Pr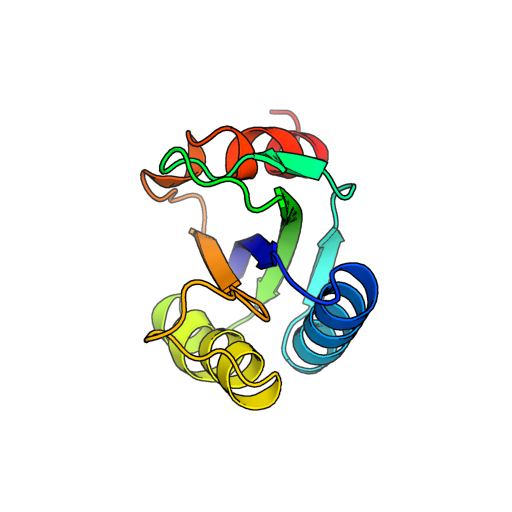otein AF-A0A2M8NDX1-F1 (afdb_monomer_lite)

pLDDT: mean 95.18, std 5.92, range [56.47, 98.62]

Foldseek 3Di:
DKFKKKKKFQPPQVVLVVQLVVQLVVAWAWDDKFDWDWDDPPVPDPTIMTMIMTMTDDPDDPVCCVPVRQVVSQVVQPADPVDPGGSMHMDTQDDPRDGDPCCPPCSNVVNVVRVDDDD

Sequence (119 aa):
MIAYLSIGTNTNHRANIEAALNLLRQQVTVTAVSDIHEFADHRGGALVYWNLAVAIETDLTQEALKRDVLRQIERTLGRDRSSELVTIDLDIVMFDGKSTPDIELDHVAIPLAEIMPSS

Radius of gyration: 13.34 Å; chains: 1; bounding box: 33×30×30 Å

Structure (mmCIF, N/CA/C/O backbone):
data_AF-A0A2M8NDX1-F1
#
_entry.id   AF-A0A2M8NDX1-F1
#
loop_
_atom_site.group_PDB
_atom_site.id
_atom_site.type_symbol
_atom_site.label_atom_id
_atom_site.label_alt_id
_atom_site.label_comp_id
_atom_site.label_asym_id
_atom_site.label_entity_id
_atom_site.label_seq_id
_atom_site.pdbx_PDB_ins_code
_atom_site.Cartn_x
_atom_site.Cartn_y
_atom_site.Cartn_z
_atom_site.occupancy
_atom_site.B_iso_or_equiv
_atom_site.auth_seq_id
_atom_site.auth_comp_id
_atom_site.auth_asym_id
_atom_site.auth_atom_id
_atom_site.pdbx_PDB_model_num
ATOM 1 N N . MET A 1 1 ? -10.324 -0.947 13.564 1.00 93.69 1 MET A N 1
ATOM 2 C CA . MET A 1 1 ? -9.536 0.301 13.393 1.00 93.69 1 MET A CA 1
ATOM 3 C C . MET A 1 1 ? -9.461 0.638 11.914 1.00 93.69 1 MET A C 1
ATOM 5 O O . MET A 1 1 ? -9.502 -0.285 11.106 1.00 93.69 1 MET A O 1
ATOM 9 N N . ILE A 1 2 ? -9.365 1.925 11.570 1.00 95.94 2 ILE A N 1
ATOM 10 C CA . ILE A 1 2 ? -9.239 2.392 10.181 1.00 95.94 2 ILE A CA 1
ATOM 11 C C . ILE A 1 2 ? -7.771 2.709 9.892 1.00 95.94 2 ILE A C 1
ATOM 13 O O . ILE A 1 2 ? -7.103 3.359 10.702 1.00 95.94 2 ILE A O 1
ATOM 17 N N . ALA A 1 3 ? -7.283 2.275 8.734 1.00 97.81 3 ALA A N 1
ATOM 18 C CA . ALA A 1 3 ? -5.968 2.645 8.232 1.00 97.81 3 ALA A CA 1
ATOM 19 C C . ALA A 1 3 ? -6.041 3.060 6.762 1.00 97.81 3 ALA A C 1
ATOM 21 O O . ALA A 1 3 ? -6.852 2.535 6.000 1.00 97.81 3 ALA A O 1
ATOM 22 N N . TYR A 1 4 ? -5.152 3.968 6.377 1.00 98.25 4 TYR A N 1
ATOM 23 C CA . TYR A 1 4 ? -4.919 4.344 4.991 1.00 98.25 4 TYR A CA 1
ATOM 24 C C . TYR A 1 4 ? -3.522 3.895 4.596 1.00 98.25 4 TYR A C 1
ATOM 26 O O . TYR A 1 4 ? -2.543 4.132 5.317 1.00 98.25 4 TYR A O 1
ATOM 34 N N . LEU A 1 5 ? -3.453 3.215 3.460 1.00 98.50 5 LEU A N 1
ATOM 35 C CA . LEU A 1 5 ? -2.237 2.654 2.908 1.00 98.50 5 LEU A CA 1
ATOM 36 C C . LEU A 1 5 ? -1.863 3.387 1.627 1.00 98.50 5 LEU A C 1
ATOM 38 O O . LEU A 1 5 ? -2.745 3.694 0.827 1.00 98.50 5 LEU A O 1
ATOM 42 N N . SER A 1 6 ? -0.568 3.587 1.419 1.00 98.19 6 SER A N 1
ATOM 43 C CA . SER A 1 6 ? -0.005 3.866 0.102 1.00 98.19 6 SER A CA 1
ATOM 44 C C . SER A 1 6 ? 0.493 2.560 -0.505 1.00 98.19 6 SER A C 1
ATOM 46 O O . SER A 1 6 ? 1.106 1.742 0.189 1.00 98.19 6 SER A O 1
ATOM 48 N N . ILE A 1 7 ? 0.208 2.353 -1.787 1.00 98.19 7 ILE A N 1
ATOM 49 C CA . ILE A 1 7 ? 0.728 1.242 -2.577 1.00 98.19 7 ILE A CA 1
ATOM 50 C C . ILE A 1 7 ? 1.498 1.822 -3.758 1.00 98.19 7 ILE A C 1
ATOM 52 O O . ILE A 1 7 ? 0.948 2.635 -4.496 1.00 98.19 7 ILE A O 1
ATOM 56 N N . GLY A 1 8 ? 2.733 1.362 -3.967 1.00 97.44 8 GLY A N 1
ATOM 57 C CA . GLY A 1 8 ? 3.602 1.831 -5.048 1.00 97.44 8 GLY A CA 1
ATOM 58 C C . GLY A 1 8 ? 4.303 0.697 -5.796 1.00 97.44 8 GLY A C 1
ATOM 59 O O . GLY A 1 8 ? 4.696 -0.308 -5.205 1.00 97.44 8 GLY A O 1
ATOM 60 N N . THR A 1 9 ? 4.490 0.842 -7.108 1.00 97.69 9 THR A N 1
ATOM 61 C CA . THR A 1 9 ? 5.283 -0.087 -7.936 1.00 97.69 9 THR A CA 1
ATOM 62 C C . THR A 1 9 ? 5.905 0.627 -9.129 1.00 97.69 9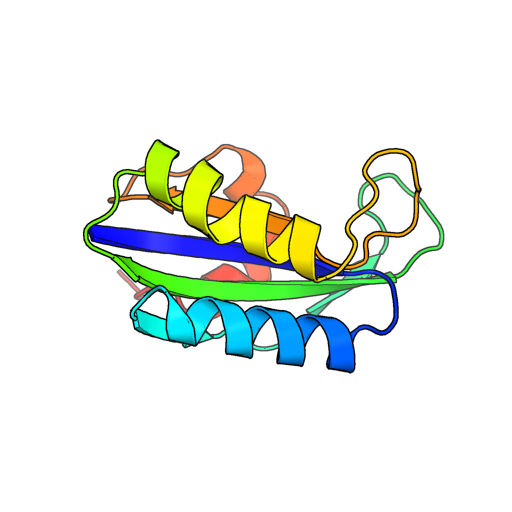 THR A C 1
ATOM 64 O O . THR A 1 9 ? 5.297 1.548 -9.667 1.00 97.69 9 THR A O 1
ATOM 67 N N . ASN A 1 10 ? 7.089 0.201 -9.574 1.00 96.44 10 ASN A N 1
ATOM 68 C CA . ASN A 1 10 ? 7.722 0.700 -10.805 1.00 96.44 10 ASN A CA 1
ATOM 69 C C . ASN A 1 10 ? 7.997 -0.398 -11.849 1.00 96.44 10 ASN A C 1
ATOM 71 O O . ASN A 1 10 ? 8.668 -0.159 -12.854 1.00 96.44 10 ASN A O 1
ATOM 75 N N . THR A 1 11 ? 7.486 -1.609 -11.623 1.00 96.19 11 THR A N 1
ATOM 76 C CA . THR A 1 11 ? 7.632 -2.747 -12.538 1.00 96.19 11 THR A CA 1
ATOM 77 C C . THR A 1 11 ? 6.301 -3.449 -12.712 1.00 96.19 11 THR A C 1
ATOM 79 O O . THR A 1 11 ? 5.529 -3.525 -11.765 1.00 96.19 11 THR A O 1
ATOM 82 N N . ASN A 1 12 ? 6.037 -3.989 -13.907 1.00 95.50 12 ASN A N 1
ATOM 83 C CA . ASN A 1 12 ? 4.833 -4.776 -14.217 1.00 95.50 12 ASN A CA 1
ATOM 84 C C . ASN A 1 12 ? 3.550 -4.216 -13.558 1.00 95.50 12 ASN A C 1
ATOM 86 O O . ASN A 1 12 ? 2.810 -4.942 -12.887 1.00 95.50 12 ASN A O 1
ATOM 90 N N . HIS A 1 13 ? 3.350 -2.896 -13.684 1.00 96.50 13 HIS A N 1
ATOM 91 C CA . HIS A 1 13 ? 2.605 -2.102 -12.705 1.00 96.50 13 HIS A CA 1
ATOM 92 C C . HIS A 1 13 ? 1.201 -2.636 -12.428 1.00 96.50 13 HIS A C 1
ATOM 94 O O . HIS A 1 13 ? 0.850 -2.920 -11.283 1.00 96.50 13 HIS A O 1
ATOM 100 N N . ARG A 1 14 ? 0.413 -2.841 -13.492 1.00 97.12 14 ARG A N 1
ATOM 101 C CA . ARG A 1 14 ? -0.966 -3.333 -13.394 1.00 97.12 14 ARG A CA 1
ATOM 102 C C . ARG A 1 14 ? -1.046 -4.690 -12.700 1.00 97.12 14 ARG A C 1
ATOM 104 O O . ARG A 1 14 ? -1.841 -4.850 -11.780 1.00 97.12 14 ARG A O 1
ATOM 111 N N . ALA A 1 15 ? -0.217 -5.647 -13.112 1.00 97.88 15 ALA A N 1
ATOM 112 C CA . ALA A 1 15 ? -0.255 -6.995 -12.556 1.00 97.88 15 ALA A CA 1
ATOM 113 C C . ALA A 1 15 ? 0.138 -7.008 -11.071 1.00 97.88 15 ALA A C 1
ATOM 115 O O . ALA A 1 15 ? -0.487 -7.708 -10.276 1.00 97.88 15 ALA A O 1
ATOM 116 N N . ASN A 1 16 ? 1.134 -6.207 -10.687 1.00 98.25 16 ASN A N 1
ATOM 117 C CA . ASN A 1 16 ? 1.582 -6.118 -9.300 1.00 98.25 16 ASN A CA 1
ATOM 118 C C . ASN A 1 16 ? 0.540 -5.452 -8.393 1.00 98.25 16 ASN A C 1
ATOM 120 O O . ASN A 1 16 ? 0.279 -5.960 -7.303 1.00 98.25 16 ASN A O 1
ATOM 124 N N . ILE A 1 17 ? -0.111 -4.377 -8.850 1.00 98.31 17 ILE A N 1
ATOM 125 C CA . ILE A 1 17 ? -1.205 -3.734 -8.106 1.00 98.31 17 ILE A CA 1
ATOM 126 C C . ILE A 1 17 ? -2.402 -4.679 -7.967 1.00 98.31 17 ILE A C 1
ATOM 128 O O . ILE A 1 17 ? -2.917 -4.857 -6.863 1.00 98.31 17 ILE A O 1
ATOM 132 N N . GLU A 1 18 ? -2.830 -5.330 -9.054 1.00 98.38 18 GLU A N 1
ATOM 133 C CA . GLU A 1 18 ? -3.946 -6.284 -9.020 1.00 98.38 18 GLU A CA 1
ATOM 134 C C . GLU A 1 18 ? -3.657 -7.442 -8.049 1.00 98.38 18 GLU A C 1
ATOM 136 O O . GLU A 1 18 ? -4.506 -7.795 -7.225 1.00 98.38 18 GLU A O 1
ATOM 141 N N . ALA A 1 19 ? -2.439 -7.993 -8.074 1.00 98.44 19 ALA A N 1
ATOM 142 C CA . ALA A 1 19 ? -2.024 -9.044 -7.152 1.00 98.44 19 ALA A CA 1
ATOM 143 C C . ALA A 1 19 ? -1.984 -8.564 -5.691 1.00 98.44 19 ALA A C 1
ATOM 145 O O . ALA A 1 19 ? -2.482 -9.262 -4.803 1.00 98.44 19 ALA A O 1
ATOM 146 N N . ALA A 1 20 ? -1.449 -7.367 -5.434 1.00 98.44 20 ALA A N 1
ATOM 147 C CA . ALA A 1 20 ? -1.368 -6.792 -4.094 1.00 98.44 20 ALA A CA 1
ATOM 148 C C . ALA A 1 20 ? -2.755 -6.548 -3.492 1.00 98.44 20 ALA A C 1
ATOM 150 O O . ALA A 1 20 ? -3.016 -6.964 -2.364 1.00 98.44 20 ALA A O 1
ATOM 151 N N . LEU A 1 21 ? -3.673 -5.956 -4.262 1.00 98.62 21 LEU A N 1
ATOM 152 C CA . LEU A 1 21 ? -5.054 -5.733 -3.832 1.00 98.62 21 LEU A CA 1
ATOM 153 C C . LEU A 1 21 ? -5.788 -7.053 -3.565 1.00 98.62 21 LEU A C 1
ATOM 155 O O . LEU A 1 21 ? -6.534 -7.156 -2.591 1.00 98.62 21 LEU A O 1
ATOM 159 N N . ASN A 1 22 ? -5.573 -8.074 -4.399 1.00 98.56 22 ASN A N 1
ATOM 160 C CA . ASN A 1 22 ? -6.177 -9.391 -4.200 1.00 98.56 22 ASN A CA 1
ATOM 161 C C . ASN A 1 22 ? -5.683 -10.069 -2.919 1.00 98.56 22 ASN A C 1
ATOM 163 O O . ASN A 1 22 ? -6.494 -10.642 -2.194 1.00 98.56 22 ASN A O 1
ATOM 167 N N . LEU A 1 23 ? -4.383 -9.995 -2.620 1.00 98.50 23 LEU A N 1
ATOM 168 C CA . LEU A 1 23 ? -3.825 -10.530 -1.376 1.00 98.50 23 LEU A CA 1
ATOM 169 C C . LEU A 1 23 ? -4.281 -9.724 -0.154 1.00 98.50 23 LEU A C 1
ATOM 171 O O . LEU A 1 23 ? -4.623 -10.310 0.870 1.00 98.50 23 LEU A O 1
ATOM 175 N N . LEU A 1 24 ? -4.345 -8.395 -0.264 1.00 98.44 24 LEU A N 1
ATOM 176 C CA . LEU A 1 24 ? -4.787 -7.521 0.821 1.00 98.44 24 LEU A CA 1
ATOM 177 C C . LEU A 1 24 ? -6.236 -7.820 1.231 1.00 98.44 24 LEU A C 1
ATOM 179 O O . LEU A 1 24 ? -6.511 -8.008 2.414 1.00 98.44 24 LEU A O 1
ATOM 183 N N . ARG A 1 25 ? -7.144 -7.969 0.256 1.00 98.38 25 ARG A N 1
ATOM 184 C CA . ARG A 1 25 ? -8.562 -8.312 0.494 1.00 98.38 25 ARG A CA 1
ATOM 185 C C . ARG A 1 25 ? -8.778 -9.667 1.172 1.00 98.38 25 ARG A C 1
ATOM 187 O O . ARG A 1 25 ? -9.858 -9.910 1.696 1.00 98.38 25 ARG A O 1
ATOM 194 N N . GLN A 1 26 ? -7.786 -10.556 1.155 1.00 98.06 26 GLN A N 1
ATOM 195 C CA . GLN A 1 26 ? -7.865 -11.837 1.864 1.00 98.06 26 GLN A CA 1
ATOM 196 C C . GLN A 1 26 ? -7.540 -11.708 3.357 1.00 98.06 26 GLN A C 1
ATOM 198 O O . GLN A 1 26 ? -7.818 -12.635 4.112 1.00 98.06 26 GLN A O 1
ATOM 203 N N . GLN A 1 27 ? -6.920 -10.602 3.777 1.00 97.69 27 GLN A N 1
ATOM 204 C CA . GLN A 1 27 ? -6.398 -10.416 5.135 1.00 97.69 27 GLN A CA 1
ATOM 205 C C . GLN A 1 27 ? -7.140 -9.323 5.912 1.00 97.69 27 GLN A C 1
ATOM 207 O O . GLN A 1 27 ? -7.200 -9.376 7.138 1.00 97.69 27 GLN A O 1
ATOM 212 N N . VAL A 1 28 ? -7.681 -8.319 5.215 1.00 97.81 28 VAL A N 1
ATOM 213 C CA . VAL A 1 28 ? -8.370 -7.164 5.808 1.00 97.81 28 VAL A CA 1
ATOM 214 C C . VAL A 1 28 ? -9.578 -6.754 4.967 1.00 97.81 28 VAL A C 1
ATOM 216 O O . VAL A 1 28 ? -9.685 -7.107 3.790 1.00 97.81 28 VAL A O 1
ATOM 219 N N . THR A 1 29 ? -10.468 -5.956 5.554 1.00 98.44 29 THR A N 1
ATOM 220 C CA . THR A 1 29 ? -11.589 -5.357 4.827 1.00 98.44 29 THR A CA 1
ATOM 221 C C . THR A 1 29 ? -11.096 -4.118 4.091 1.00 98.44 29 THR A C 1
ATOM 223 O O . THR A 1 29 ? -10.718 -3.135 4.720 1.00 98.44 29 THR A O 1
ATOM 226 N N . VAL A 1 30 ? -11.101 -4.141 2.760 1.00 98.38 30 VAL A N 1
ATOM 227 C CA . VAL A 1 30 ? -10.817 -2.951 1.941 1.00 98.38 30 VAL A CA 1
ATOM 228 C C . VAL A 1 30 ? -12.107 -2.158 1.757 1.00 98.38 30 VAL A C 1
ATOM 230 O O . VAL A 1 30 ? -13.070 -2.690 1.207 1.00 98.38 30 VAL A O 1
ATOM 233 N N . THR A 1 31 ? -12.124 -0.902 2.199 1.00 97.94 31 THR A N 1
ATOM 234 C CA . THR A 1 31 ? -13.317 -0.039 2.175 1.00 97.94 31 THR A CA 1
ATOM 235 C C . THR A 1 31 ? -13.308 0.963 1.025 1.00 97.94 31 THR A C 1
ATOM 237 O O . THR A 1 31 ? -14.374 1.308 0.520 1.00 97.94 31 THR A O 1
ATOM 240 N N . ALA A 1 32 ? -12.130 1.387 0.561 1.00 98.06 32 ALA A N 1
ATOM 241 C CA . ALA A 1 32 ? -11.982 2.260 -0.601 1.00 98.06 32 ALA A CA 1
ATOM 242 C C . ALA A 1 32 ? -10.633 2.037 -1.296 1.00 98.06 32 ALA A C 1
ATOM 244 O O . ALA A 1 32 ? -9.659 1.623 -0.665 1.00 98.06 32 ALA A O 1
ATOM 245 N N . VAL A 1 33 ? -10.579 2.329 -2.594 1.00 98.50 33 VAL A N 1
ATOM 246 C CA . VAL A 1 33 ? -9.365 2.304 -3.419 1.00 98.50 33 VAL A CA 1
ATOM 247 C C . VAL A 1 33 ? -9.415 3.536 -4.317 1.00 98.50 33 VAL A C 1
ATOM 249 O O . VAL A 1 33 ? -10.456 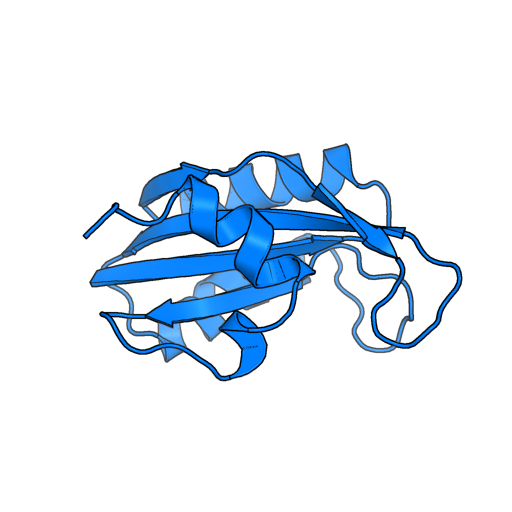3.771 -4.929 1.00 98.50 33 VAL A O 1
ATOM 252 N N . SER A 1 34 ? -8.340 4.322 -4.350 1.00 98.56 34 SER A N 1
ATOM 253 C CA . SER A 1 34 ? -8.226 5.494 -5.227 1.00 98.56 34 SER A CA 1
ATOM 254 C C . SER A 1 34 ? -7.995 5.079 -6.682 1.00 98.56 34 SER A C 1
ATOM 256 O O . SER A 1 34 ? -7.731 3.906 -6.975 1.00 98.56 34 SER A O 1
ATOM 258 N N . ASP A 1 35 ? -7.992 6.053 -7.586 1.00 98.25 35 ASP A N 1
ATOM 259 C CA . ASP A 1 35 ? -7.441 5.843 -8.919 1.00 98.25 35 ASP A CA 1
ATOM 260 C C . ASP A 1 35 ? -5.919 5.612 -8.854 1.00 98.25 35 ASP A C 1
ATOM 262 O O . ASP A 1 35 ? -5.253 5.850 -7.837 1.00 98.25 35 ASP A O 1
ATOM 266 N N . ILE A 1 36 ? -5.369 5.082 -9.949 1.00 98.25 36 ILE A N 1
ATOM 267 C CA . ILE A 1 36 ? -3.927 4.885 -10.118 1.00 98.25 36 ILE A CA 1
ATOM 268 C C . ILE A 1 36 ? -3.327 6.166 -10.689 1.00 98.25 36 ILE A C 1
ATOM 270 O O . ILE A 1 36 ? -3.751 6.636 -11.745 1.00 98.25 36 ILE A O 1
ATOM 274 N N . HIS A 1 37 ? -2.285 6.667 -10.035 1.00 97.81 37 HIS A N 1
ATOM 275 C CA . HIS A 1 37 ? -1.559 7.864 -10.439 1.00 97.81 37 HIS A CA 1
ATOM 276 C C . HIS A 1 37 ? -0.118 7.539 -10.814 1.00 97.81 37 HIS A C 1
ATOM 278 O O . HIS A 1 37 ? 0.559 6.760 -10.139 1.00 97.81 37 HIS A O 1
ATOM 284 N N . GLU A 1 38 ? 0.364 8.161 -11.886 1.00 96.75 38 GLU A N 1
ATOM 285 C CA . GLU A 1 38 ? 1.740 8.004 -12.346 1.00 96.75 38 GLU A CA 1
ATOM 286 C C . GLU A 1 38 ? 2.623 9.129 -11.810 1.00 96.75 38 GLU A C 1
ATOM 288 O O . GLU A 1 38 ? 2.305 10.309 -11.954 1.00 96.75 38 GLU A O 1
ATOM 293 N N . PHE A 1 39 ? 3.769 8.762 -11.244 1.00 94.56 39 PHE A N 1
ATOM 294 C CA . PHE A 1 39 ? 4.763 9.706 -10.748 1.00 94.56 39 PHE A CA 1
ATOM 295 C C . PHE A 1 39 ? 6.152 9.325 -11.244 1.00 94.56 39 PHE A C 1
ATOM 297 O O . PHE A 1 39 ? 6.500 8.146 -11.332 1.00 94.56 39 PHE A O 1
ATOM 304 N N . ALA A 1 40 ? 6.976 10.328 -11.534 1.00 91.62 40 ALA A N 1
ATOM 305 C CA . ALA A 1 40 ? 8.411 10.106 -11.647 1.00 91.62 40 ALA A CA 1
ATOM 306 C C . ALA A 1 40 ? 8.985 9.718 -10.275 1.00 91.62 40 ALA A C 1
ATOM 308 O O . ALA A 1 40 ? 8.429 10.076 -9.234 1.00 91.62 40 ALA A O 1
ATOM 309 N N . ASP A 1 41 ? 10.112 9.009 -10.272 1.00 87.56 41 ASP A N 1
ATOM 310 C CA . ASP A 1 41 ? 10.837 8.709 -9.041 1.00 87.56 41 ASP A CA 1
ATOM 311 C C . ASP A 1 41 ? 11.143 9.999 -8.262 1.00 87.56 41 ASP A C 1
ATOM 313 O O . ASP A 1 41 ? 11.856 10.889 -8.736 1.00 87.56 41 ASP A O 1
ATOM 317 N N . HIS A 1 42 ? 10.641 10.075 -7.028 1.00 80.69 42 HIS A N 1
ATOM 318 C CA . HIS A 1 42 ? 10.833 11.217 -6.139 1.00 80.69 42 HIS A CA 1
ATOM 319 C C . HIS A 1 42 ? 12.317 11.469 -5.797 1.00 80.69 42 HIS A C 1
ATOM 321 O O . HIS A 1 42 ? 12.665 12.523 -5.264 1.00 80.69 42 HIS A O 1
ATOM 327 N N . ARG A 1 43 ? 13.205 10.503 -6.072 1.00 80.62 43 ARG A N 1
ATOM 328 C CA . ARG A 1 43 ? 14.663 10.599 -5.896 1.00 80.62 43 ARG A CA 1
ATOM 329 C C . ARG A 1 43 ? 15.391 11.102 -7.145 1.00 80.62 43 ARG A C 1
ATOM 331 O O . ARG A 1 43 ? 16.618 11.170 -7.135 1.00 80.62 43 ARG A O 1
ATOM 338 N N . GLY A 1 44 ? 14.662 11.457 -8.206 1.00 78.00 44 GLY A N 1
ATOM 339 C CA . GLY A 1 44 ? 15.225 11.966 -9.461 1.00 78.00 44 GLY A CA 1
ATOM 340 C C . GLY A 1 44 ? 15.673 10.878 -10.443 1.00 78.00 44 GLY A C 1
ATOM 341 O O . GLY A 1 44 ? 16.483 11.152 -11.327 1.00 78.00 44 GLY A O 1
ATOM 342 N N . GLY A 1 45 ? 15.180 9.648 -10.282 1.00 79.06 45 GLY A N 1
ATOM 343 C CA . GLY A 1 45 ? 15.409 8.539 -11.208 1.00 79.06 45 GLY A CA 1
ATOM 344 C C . GLY A 1 45 ? 14.547 8.613 -12.477 1.00 79.06 45 GLY A C 1
ATOM 345 O O . GLY A 1 45 ? 13.560 9.339 -12.547 1.00 79.06 45 GLY A O 1
ATOM 346 N N . ALA A 1 46 ? 14.910 7.820 -13.489 1.00 85.94 46 ALA A N 1
ATOM 347 C CA . ALA A 1 46 ? 14.160 7.716 -14.749 1.00 85.94 46 ALA A CA 1
ATOM 348 C C . ALA A 1 46 ? 12.957 6.752 -14.676 1.00 85.94 46 ALA A C 1
ATOM 350 O O . ALA A 1 46 ? 12.221 6.603 -15.650 1.00 85.94 46 ALA A O 1
ATOM 351 N N . LEU A 1 47 ? 12.786 6.058 -13.548 1.00 91.56 47 LEU A N 1
ATOM 352 C CA . LEU A 1 47 ? 11.728 5.074 -13.355 1.00 91.56 47 LEU A CA 1
ATOM 353 C C . LEU A 1 47 ? 10.399 5.771 -13.047 1.00 91.56 47 LEU A C 1
ATOM 355 O O . LEU A 1 47 ? 10.348 6.743 -12.293 1.00 91.56 47 LEU A O 1
ATOM 359 N N . VAL A 1 48 ? 9.323 5.238 -13.623 1.00 94.50 48 VAL A N 1
ATOM 360 C CA . VAL A 1 48 ? 7.952 5.699 -13.384 1.00 94.50 48 VAL A CA 1
ATOM 361 C C . VAL A 1 48 ? 7.288 4.764 -12.391 1.00 94.50 48 VAL A C 1
ATOM 363 O O . VAL A 1 48 ? 7.297 3.544 -12.573 1.00 94.50 48 VAL A O 1
ATOM 366 N N . TYR A 1 49 ? 6.687 5.344 -11.364 1.00 97.19 49 TYR A N 1
ATOM 367 C CA . TYR A 1 49 ? 5.922 4.640 -10.354 1.00 97.19 49 TYR A CA 1
ATOM 368 C C . TYR A 1 49 ? 4.427 4.809 -10.603 1.00 97.19 49 TYR A C 1
ATOM 370 O O . TYR A 1 49 ? 3.964 5.907 -10.904 1.00 97.19 49 TYR A O 1
ATOM 378 N N . TRP A 1 50 ? 3.671 3.732 -10.424 1.00 98.19 50 TRP A N 1
ATOM 379 C CA . TRP A 1 50 ? 2.227 3.792 -10.225 1.00 98.19 50 TRP A CA 1
ATOM 380 C C . TRP A 1 50 ? 1.960 3.752 -8.730 1.00 98.19 50 TRP A C 1
ATOM 382 O O . TRP A 1 50 ? 2.428 2.833 -8.053 1.00 98.19 50 TRP A O 1
ATOM 392 N N . ASN A 1 51 ? 1.225 4.747 -8.240 1.00 98.25 51 ASN A N 1
ATOM 393 C CA . ASN A 1 51 ? 0.831 4.868 -6.846 1.00 98.25 51 ASN A CA 1
ATOM 394 C C . ASN A 1 51 ? -0.689 4.947 -6.723 1.00 98.25 51 ASN A C 1
ATOM 396 O O . ASN A 1 51 ? -1.364 5.517 -7.580 1.00 98.25 51 ASN A O 1
ATOM 400 N N . LEU A 1 52 ? -1.216 4.370 -5.652 1.00 98.56 52 LEU A N 1
ATOM 401 C CA . LEU A 1 52 ? -2.620 4.453 -5.274 1.00 98.56 52 LEU A CA 1
ATOM 402 C C . LEU A 1 52 ? -2.756 4.395 -3.754 1.00 98.56 52 LEU A C 1
ATOM 404 O O . LEU A 1 52 ? -1.897 3.843 -3.062 1.00 98.56 52 LEU A O 1
ATOM 408 N N . ALA A 1 53 ? -3.862 4.920 -3.244 1.00 98.56 53 ALA A N 1
ATOM 409 C CA . ALA A 1 53 ? -4.229 4.830 -1.846 1.00 98.56 53 ALA A CA 1
ATOM 410 C C . ALA A 1 53 ? -5.327 3.783 -1.629 1.00 98.56 53 ALA A C 1
ATOM 412 O O . ALA A 1 53 ? -6.197 3.556 -2.475 1.00 98.56 53 ALA A O 1
ATOM 413 N N . VAL A 1 54 ? -5.299 3.146 -0.459 1.00 98.56 54 VAL A N 1
ATOM 414 C CA . VAL A 1 54 ? -6.306 2.165 -0.044 1.00 98.56 54 VAL A CA 1
ATOM 415 C C . VAL A 1 54 ? -6.749 2.457 1.381 1.00 98.56 54 VAL A C 1
ATOM 417 O O . VAL A 1 54 ? -5.919 2.527 2.285 1.00 98.56 54 VAL A O 1
ATOM 420 N N . ALA A 1 55 ? -8.058 2.577 1.594 1.00 98.31 55 ALA A N 1
ATOM 421 C CA . ALA A 1 55 ? -8.646 2.614 2.927 1.00 98.31 55 ALA A CA 1
ATOM 422 C C . ALA A 1 55 ? -9.022 1.192 3.353 1.00 98.31 55 ALA A C 1
ATOM 424 O O . ALA A 1 55 ? -9.608 0.430 2.573 1.00 98.31 55 ALA A O 1
ATOM 425 N N . ILE A 1 56 ? -8.676 0.832 4.587 1.00 98.44 56 ILE A N 1
ATOM 426 C CA . ILE A 1 56 ? -8.962 -0.485 5.150 1.00 98.44 56 ILE A CA 1
ATOM 427 C C . ILE A 1 56 ? -9.537 -0.401 6.562 1.00 98.44 56 ILE A C 1
ATOM 429 O O . ILE A 1 56 ? -9.253 0.523 7.327 1.00 98.44 56 ILE A O 1
ATOM 433 N N . GLU A 1 57 ? -10.266 -1.448 6.925 1.00 98.12 57 GLU A N 1
ATOM 434 C CA . GLU A 1 57 ? -10.657 -1.768 8.290 1.00 98.12 57 GLU A CA 1
ATOM 435 C C . GLU A 1 57 ? -9.987 -3.070 8.740 1.00 98.12 57 GLU A C 1
ATOM 437 O O . GLU A 1 57 ? -9.953 -4.073 8.020 1.00 98.12 57 GLU A O 1
ATOM 442 N N . THR A 1 58 ? -9.429 -3.052 9.950 1.00 97.31 58 THR A N 1
ATOM 443 C CA . THR A 1 58 ? -8.759 -4.211 10.548 1.00 97.31 58 THR A CA 1
ATOM 444 C C . THR A 1 58 ? -8.819 -4.188 12.075 1.00 97.31 58 THR A C 1
ATOM 446 O O . THR A 1 58 ? -8.854 -3.119 12.692 1.00 97.31 58 THR A O 1
ATOM 449 N N . ASP A 1 59 ? -8.782 -5.371 12.686 1.00 97.12 59 ASP A N 1
ATOM 450 C CA . ASP A 1 59 ? -8.638 -5.556 14.137 1.00 97.12 59 ASP A CA 1
ATOM 451 C C . ASP A 1 59 ? -7.164 -5.648 14.580 1.00 97.12 59 ASP A C 1
ATOM 453 O O . ASP A 1 59 ? -6.865 -5.745 15.770 1.00 97.12 59 ASP A O 1
ATOM 457 N N . LEU A 1 60 ? -6.222 -5.611 13.632 1.00 97.81 60 LEU A N 1
ATOM 458 C CA . LEU A 1 60 ? -4.787 -5.678 13.897 1.00 97.81 60 LEU A CA 1
ATOM 459 C C . LEU A 1 60 ? -4.239 -4.339 14.390 1.00 97.81 60 LEU A C 1
ATOM 461 O O . LEU A 1 60 ? -4.592 -3.288 13.859 1.00 97.81 60 LEU A O 1
ATOM 465 N N . THR A 1 61 ? -3.292 -4.372 15.334 1.00 97.75 61 THR A N 1
ATOM 466 C CA . THR A 1 61 ? -2.501 -3.175 15.665 1.00 97.75 61 THR A CA 1
ATOM 467 C C . THR A 1 61 ? -1.689 -2.717 14.453 1.00 97.75 61 THR A C 1
ATOM 469 O O . THR A 1 61 ? -1.414 -3.508 13.547 1.00 97.75 61 THR A O 1
ATOM 472 N N . GLN A 1 62 ? -1.243 -1.460 14.449 1.00 97.56 62 GLN A N 1
ATOM 473 C CA . GLN A 1 62 ? -0.413 -0.915 13.373 1.00 97.56 62 GLN A CA 1
ATOM 474 C C . GLN A 1 62 ? 0.839 -1.776 13.111 1.00 97.56 62 GLN A C 1
ATOM 476 O O . GLN A 1 62 ? 1.192 -2.047 11.961 1.00 97.56 62 GLN A O 1
ATOM 481 N N . GLU A 1 63 ? 1.496 -2.264 14.168 1.00 97.81 63 GLU A N 1
ATOM 482 C CA . GLU A 1 63 ? 2.677 -3.124 14.065 1.00 97.81 63 GLU A CA 1
ATOM 483 C C . GLU A 1 63 ? 2.341 -4.503 13.495 1.00 97.81 63 GLU A C 1
ATOM 485 O O . GLU A 1 63 ? 3.103 -5.023 12.675 1.00 97.81 63 GLU A O 1
ATOM 490 N N . ALA A 1 64 ? 1.219 -5.096 13.915 1.00 98.00 64 ALA A N 1
ATOM 491 C CA . ALA A 1 64 ? 0.763 -6.390 13.415 1.00 98.00 64 ALA A CA 1
ATOM 492 C C . ALA A 1 64 ? 0.340 -6.293 11.942 1.00 98.00 64 ALA A C 1
ATOM 494 O O . ALA A 1 64 ? 0.800 -7.089 11.129 1.00 98.00 64 ALA A O 1
ATOM 495 N N . LEU A 1 65 ? -0.419 -5.260 11.564 1.00 98.38 65 LEU A N 1
ATOM 496 C CA . LEU A 1 65 ? -0.770 -4.971 10.173 1.00 98.38 65 LEU A CA 1
ATOM 497 C C . LEU A 1 65 ? 0.492 -4.862 9.303 1.00 98.38 65 LEU A C 1
ATOM 499 O O . LEU A 1 65 ? 0.612 -5.535 8.278 1.00 98.38 65 LEU A O 1
ATOM 503 N N . LYS A 1 66 ? 1.481 -4.076 9.744 1.00 97.88 66 LYS A N 1
ATOM 504 C CA . LYS A 1 66 ? 2.744 -3.910 9.015 1.00 97.88 66 LYS A CA 1
ATOM 505 C C . LYS A 1 66 ? 3.518 -5.224 8.885 1.00 97.88 66 LYS A C 1
ATOM 507 O O . LYS A 1 66 ? 4.002 -5.554 7.803 1.00 97.88 66 LYS A O 1
ATOM 512 N N . ARG A 1 67 ? 3.697 -5.955 9.988 1.00 97.94 67 ARG A N 1
ATOM 513 C CA . ARG A 1 67 ? 4.555 -7.148 10.039 1.00 97.94 67 ARG A CA 1
ATOM 514 C C . ARG A 1 67 ? 3.917 -8.367 9.377 1.00 97.94 67 ARG A C 1
ATOM 516 O O . ARG A 1 67 ? 4.605 -9.058 8.621 1.00 97.94 67 ARG A O 1
ATOM 523 N N . ASP A 1 68 ? 2.654 -8.620 9.688 1.00 97.75 68 ASP A N 1
ATOM 524 C CA . ASP A 1 68 ? 1.981 -9.887 9.401 1.00 97.75 68 ASP A CA 1
ATOM 525 C C . ASP A 1 68 ? 1.206 -9.835 8.082 1.00 97.75 68 ASP A C 1
ATOM 527 O O . ASP A 1 68 ? 1.072 -10.863 7.424 1.00 97.75 68 ASP A O 1
ATOM 531 N N . VAL A 1 69 ? 0.778 -8.642 7.646 1.00 98.25 69 VAL A N 1
ATOM 532 C CA . VAL A 1 69 ? 0.053 -8.457 6.380 1.00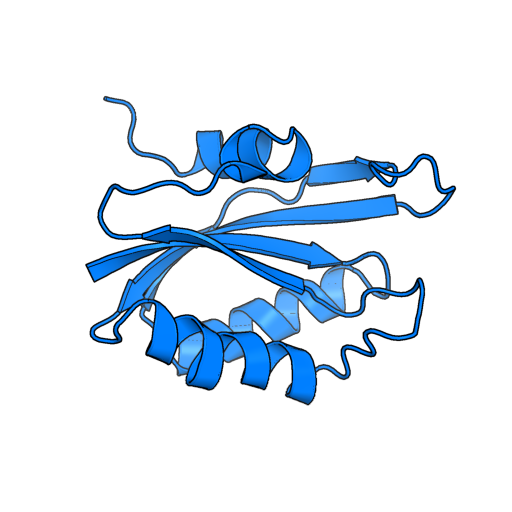 98.25 69 VAL A CA 1
ATOM 533 C C . VAL A 1 69 ? 0.946 -7.801 5.332 1.00 98.25 69 VAL A C 1
ATOM 535 O O . VAL A 1 69 ? 1.371 -8.467 4.391 1.00 98.25 69 VAL A O 1
ATOM 538 N N . LEU A 1 70 ? 1.294 -6.520 5.496 1.00 98.31 70 LEU A N 1
ATOM 539 C CA . LEU A 1 70 ? 1.921 -5.732 4.421 1.00 98.31 70 LEU A CA 1
ATOM 540 C C . LEU A 1 70 ? 3.272 -6.312 3.993 1.00 98.31 70 LEU A C 1
ATOM 542 O O . LEU A 1 70 ? 3.473 -6.648 2.827 1.00 98.31 70 LEU A O 1
ATOM 546 N N . ARG A 1 71 ? 4.167 -6.563 4.956 1.00 97.38 71 ARG A N 1
ATOM 547 C CA . ARG A 1 71 ? 5.465 -7.191 4.669 1.00 97.38 71 ARG A CA 1
ATOM 548 C C . ARG A 1 71 ? 5.336 -8.609 4.115 1.00 97.38 71 ARG A C 1
ATOM 550 O O . ARG A 1 71 ? 6.235 -9.059 3.409 1.00 97.38 71 ARG A O 1
ATOM 557 N N . GLN A 1 72 ? 4.280 -9.349 4.456 1.00 97.81 72 GLN A N 1
ATOM 558 C CA . GLN A 1 72 ? 4.060 -10.681 3.890 1.00 97.81 72 GLN A CA 1
ATOM 559 C C . GLN A 1 72 ? 3.610 -10.588 2.430 1.00 97.81 72 GLN A C 1
ATOM 561 O O . GLN A 1 72 ? 4.085 -11.381 1.619 1.00 97.81 72 GLN A O 1
ATOM 566 N N . ILE A 1 73 ? 2.771 -9.611 2.082 1.00 98.31 73 ILE A N 1
ATOM 567 C CA . ILE A 1 73 ? 2.367 -9.333 0.697 1.00 98.31 73 ILE A CA 1
ATOM 568 C C . ILE A 1 73 ? 3.588 -8.934 -0.136 1.00 98.31 73 ILE A C 1
ATOM 570 O O . ILE A 1 73 ? 3.848 -9.566 -1.157 1.00 98.31 73 ILE A O 1
ATOM 574 N N . GLU A 1 74 ? 4.394 -7.981 0.339 1.00 98.00 74 GLU A N 1
ATOM 575 C CA . GLU A 1 74 ? 5.646 -7.574 -0.318 1.00 98.00 74 GLU A CA 1
ATOM 576 C C . GLU A 1 74 ? 6.570 -8.769 -0.585 1.00 98.00 74 GLU A C 1
ATOM 578 O O . GLU A 1 74 ? 7.044 -8.962 -1.704 1.00 98.00 74 GLU A O 1
ATOM 583 N N . ARG A 1 75 ? 6.798 -9.615 0.432 1.00 96.69 75 ARG A N 1
ATOM 584 C CA . ARG A 1 75 ? 7.618 -10.830 0.290 1.00 96.69 75 ARG A CA 1
ATOM 585 C C . ARG A 1 75 ? 7.027 -11.808 -0.719 1.00 96.69 75 ARG A C 1
ATOM 587 O O . ARG A 1 75 ? 7.765 -12.360 -1.526 1.00 96.69 75 ARG A O 1
ATOM 594 N N . THR A 1 76 ? 5.715 -12.026 -0.665 1.00 97.44 76 THR A N 1
ATOM 595 C CA . THR A 1 76 ? 5.007 -12.970 -1.546 1.00 97.44 76 THR A CA 1
ATOM 596 C C . THR A 1 76 ? 5.090 -12.530 -3.004 1.00 97.44 76 THR A C 1
ATOM 598 O O . THR A 1 76 ? 5.254 -13.368 -3.885 1.00 97.44 76 THR A O 1
ATOM 601 N N . LEU A 1 77 ? 5.031 -11.221 -3.252 1.00 97.12 77 LEU A N 1
ATOM 602 C CA . LEU A 1 77 ? 5.154 -10.645 -4.588 1.00 97.12 77 LEU A CA 1
ATOM 603 C C . LEU A 1 77 ? 6.611 -10.427 -5.019 1.00 97.12 77 LEU A C 1
ATOM 605 O O . LEU A 1 77 ? 6.851 -10.026 -6.148 1.00 97.12 77 LEU A O 1
ATOM 609 N N . GLY A 1 78 ? 7.596 -10.744 -4.175 1.00 95.12 78 GLY A N 1
ATOM 610 C CA . GLY A 1 78 ? 9.010 -10.723 -4.553 1.00 95.12 78 GLY A CA 1
ATOM 611 C C . GLY A 1 78 ? 9.663 -9.346 -4.464 1.00 95.12 78 GLY A C 1
ATOM 612 O O . GLY A 1 78 ? 10.537 -9.026 -5.267 1.00 95.12 78 GLY A O 1
ATOM 613 N N . ARG A 1 79 ? 9.253 -8.508 -3.506 1.00 92.81 79 ARG A N 1
ATOM 614 C CA . ARG A 1 79 ? 9.921 -7.231 -3.234 1.00 92.81 79 ARG A CA 1
ATOM 615 C C . ARG A 1 79 ? 11.353 -7.462 -2.740 1.00 92.81 79 ARG A C 1
ATOM 617 O O . ARG A 1 79 ? 11.571 -7.883 -1.604 1.00 92.81 79 ARG A O 1
ATOM 624 N N . ASP A 1 80 ? 12.324 -7.111 -3.577 1.00 91.38 80 ASP A N 1
ATOM 625 C CA . ASP A 1 80 ? 13.745 -7.066 -3.226 1.00 91.38 80 ASP A CA 1
ATOM 626 C C . ASP A 1 80 ? 14.157 -5.638 -2.849 1.00 91.38 80 ASP A C 1
ATOM 628 O O . ASP A 1 80 ? 14.183 -4.751 -3.696 1.00 91.38 80 ASP A O 1
ATOM 632 N N . ARG A 1 81 ? 14.494 -5.409 -1.575 1.00 88.56 81 ARG A N 1
ATOM 633 C CA . ARG A 1 81 ? 14.889 -4.086 -1.053 1.00 88.56 81 ARG A CA 1
ATOM 634 C C . ARG A 1 81 ? 16.311 -3.661 -1.445 1.00 88.56 81 ARG A C 1
ATOM 636 O O . ARG A 1 81 ? 16.674 -2.519 -1.183 1.00 88.56 81 ARG A O 1
ATOM 643 N N . SER A 1 82 ? 17.104 -4.554 -2.038 1.00 90.62 82 SER A N 1
ATOM 644 C CA . SER A 1 82 ? 18.434 -4.238 -2.578 1.00 90.62 82 SER A CA 1
ATOM 645 C C . SER A 1 82 ? 18.399 -3.737 -4.026 1.00 90.62 82 SER A C 1
ATOM 647 O O . SER A 1 82 ? 19.401 -3.220 -4.515 1.00 90.62 82 SER A O 1
ATOM 649 N N . SER A 1 83 ? 17.242 -3.846 -4.686 1.00 90.31 83 SER A N 1
ATOM 650 C CA . SER A 1 83 ? 17.024 -3.423 -6.066 1.00 90.31 83 SER A CA 1
ATOM 651 C C . SER A 1 83 ? 16.361 -2.045 -6.157 1.00 90.31 83 SER A C 1
ATOM 653 O O . SER A 1 83 ? 15.517 -1.683 -5.330 1.00 90.31 83 SER A O 1
ATOM 655 N N . GLU A 1 84 ? 16.707 -1.301 -7.211 1.00 87.50 84 GLU A N 1
ATOM 656 C CA . GLU A 1 84 ? 15.982 -0.097 -7.649 1.00 87.50 84 GLU A CA 1
ATOM 657 C C . GLU A 1 84 ? 14.593 -0.430 -8.222 1.00 87.50 84 GLU A C 1
ATOM 659 O O . GLU A 1 84 ? 13.700 0.418 -8.259 1.00 87.50 84 GLU A O 1
ATOM 664 N N . LEU A 1 85 ? 14.386 -1.688 -8.627 1.00 92.31 85 LEU A N 1
ATOM 665 C CA . LEU A 1 85 ? 13.086 -2.191 -9.037 1.00 92.31 85 LEU A CA 1
ATOM 666 C C . LEU A 1 85 ? 12.232 -2.491 -7.803 1.00 92.31 85 LEU A C 1
ATOM 668 O O . LEU A 1 85 ? 12.579 -3.285 -6.925 1.00 92.31 85 LEU A O 1
ATOM 672 N N . VAL A 1 86 ? 11.076 -1.851 -7.766 1.00 93.25 86 VAL A N 1
ATOM 673 C CA . VAL A 1 86 ? 10.054 -1.963 -6.739 1.00 93.25 86 VAL A CA 1
ATOM 674 C C . VAL A 1 86 ? 8.900 -2.761 -7.324 1.00 93.25 86 VAL A C 1
ATOM 676 O O . VAL A 1 86 ? 8.060 -2.228 -8.049 1.00 93.25 86 VAL A O 1
ATOM 679 N N . THR A 1 87 ? 8.869 -4.060 -7.013 1.00 96.50 87 THR A N 1
ATOM 680 C CA . THR A 1 87 ? 7.760 -4.947 -7.391 1.00 96.50 87 THR A CA 1
ATOM 681 C C . THR A 1 87 ? 6.449 -4.446 -6.806 1.00 96.50 87 THR A C 1
ATOM 683 O O . THR A 1 87 ? 5.484 -4.216 -7.527 1.00 96.50 87 THR A O 1
ATOM 686 N N . ILE A 1 88 ? 6.435 -4.224 -5.496 1.00 97.62 88 ILE A N 1
ATOM 687 C CA . ILE A 1 88 ? 5.355 -3.565 -4.777 1.00 97.62 88 ILE A CA 1
ATOM 688 C C . ILE A 1 88 ? 5.910 -3.048 -3.448 1.00 97.62 88 ILE A C 1
ATOM 690 O O . ILE A 1 88 ? 6.786 -3.687 -2.856 1.00 97.62 88 ILE A O 1
ATOM 694 N N . ASP A 1 89 ? 5.400 -1.920 -2.988 1.00 97.00 89 ASP A N 1
ATOM 695 C CA . ASP A 1 89 ? 5.646 -1.343 -1.669 1.00 97.00 89 ASP A CA 1
ATOM 696 C C . ASP A 1 89 ? 4.283 -1.054 -1.038 1.00 97.00 89 ASP A C 1
ATOM 698 O O . ASP A 1 89 ? 3.388 -0.562 -1.732 1.00 97.00 89 ASP A O 1
ATOM 702 N N . LEU A 1 90 ? 4.092 -1.432 0.227 1.00 98.06 90 LEU A N 1
ATOM 703 C CA . LEU A 1 90 ? 2.851 -1.173 0.958 1.00 98.06 90 LEU A CA 1
ATOM 704 C C . LEU A 1 90 ? 3.175 -0.507 2.293 1.00 98.06 90 LEU A C 1
ATOM 706 O O . LEU A 1 90 ? 3.673 -1.158 3.217 1.00 98.06 90 LEU A O 1
ATOM 710 N N . ASP A 1 91 ? 2.795 0.759 2.432 1.00 97.50 91 ASP A N 1
ATOM 711 C CA . ASP A 1 91 ? 3.071 1.551 3.628 1.00 97.50 91 ASP A CA 1
ATOM 712 C C . ASP A 1 91 ? 1.804 2.064 4.298 1.00 97.50 91 ASP A C 1
ATOM 714 O O . ASP A 1 91 ? 0.834 2.448 3.653 1.00 97.50 91 ASP A O 1
ATOM 718 N N . ILE A 1 92 ? 1.828 2.093 5.631 1.00 98.12 92 ILE A N 1
ATOM 719 C CA . ILE A 1 92 ? 0.779 2.717 6.439 1.00 98.12 92 ILE A CA 1
ATOM 720 C C . ILE A 1 92 ? 1.085 4.209 6.513 1.00 98.12 92 ILE A C 1
ATOM 722 O O . ILE A 1 92 ? 2.058 4.593 7.163 1.00 98.12 92 ILE A O 1
ATOM 726 N N . VAL A 1 93 ? 0.241 5.032 5.894 1.00 97.88 93 VAL A N 1
ATOM 727 C CA . VAL A 1 93 ? 0.402 6.497 5.876 1.00 97.88 93 VAL A CA 1
ATOM 728 C C . VAL A 1 93 ? -0.480 7.187 6.913 1.00 97.88 93 VAL A C 1
ATOM 730 O O . VAL A 1 93 ? -0.159 8.273 7.389 1.00 97.88 93 VAL A O 1
ATOM 733 N N . MET A 1 94 ? -1.558 6.522 7.338 1.00 97.44 94 MET A N 1
ATOM 734 C CA . MET A 1 94 ? -2.364 6.932 8.483 1.00 97.44 94 MET A CA 1
ATOM 735 C C . MET A 1 94 ? -2.973 5.714 9.179 1.00 97.44 94 MET A C 1
ATOM 737 O O . MET A 1 94 ? -3.455 4.790 8.525 1.00 97.44 94 MET A O 1
ATOM 741 N N . PHE A 1 95 ? -2.981 5.721 10.509 1.00 97.69 95 PHE A N 1
ATOM 742 C CA . PHE A 1 95 ? -3.609 4.685 11.323 1.00 97.69 95 PHE A CA 1
ATOM 743 C C . PHE A 1 95 ? -4.354 5.322 12.491 1.00 97.69 95 PHE A C 1
ATOM 745 O O . PHE A 1 95 ? -3.758 6.068 13.267 1.00 97.69 95 PHE A O 1
ATOM 752 N N . ASP A 1 96 ? -5.650 5.036 12.608 1.00 94.38 96 ASP A N 1
ATOM 753 C CA . ASP A 1 96 ? -6.506 5.526 13.696 1.00 94.38 96 ASP A CA 1
ATOM 754 C C . ASP A 1 96 ? -6.373 7.049 13.933 1.00 94.38 96 ASP A C 1
ATOM 756 O O . ASP A 1 96 ? -6.145 7.533 15.042 1.00 94.38 96 ASP A O 1
ATOM 760 N N . GLY A 1 97 ? -6.418 7.813 12.834 1.00 93.50 97 GLY A N 1
ATOM 761 C CA . GLY A 1 97 ? -6.315 9.276 12.834 1.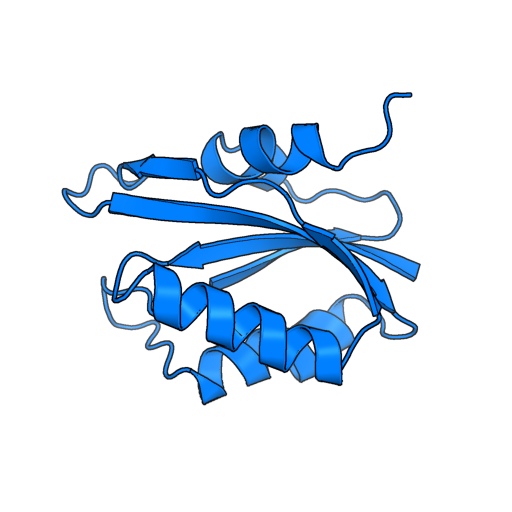00 93.50 97 GLY A CA 1
ATOM 762 C C . GLY A 1 97 ? -4.902 9.846 13.014 1.00 93.50 97 GLY A C 1
ATOM 763 O O . GLY A 1 97 ? -4.742 11.064 13.023 1.00 93.50 97 GLY A O 1
ATOM 764 N N . LYS A 1 98 ? -3.866 9.007 13.141 1.00 95.44 98 LYS A N 1
ATOM 765 C CA . LYS A 1 98 ? -2.466 9.448 13.244 1.00 95.44 98 LYS A CA 1
ATOM 766 C C . LYS A 1 98 ? -1.736 9.217 11.928 1.00 95.44 98 LYS A C 1
ATOM 768 O O . LYS A 1 98 ? -1.603 8.071 11.498 1.00 95.44 98 LYS A O 1
ATOM 773 N N . SER A 1 99 ? -1.266 10.290 11.301 1.00 96.00 99 SER A N 1
ATOM 774 C CA . SER A 1 99 ? -0.495 10.235 10.058 1.00 96.00 99 SER A CA 1
ATOM 775 C C . SER A 1 99 ? 1.004 10.047 10.293 1.00 96.00 99 SER A C 1
ATOM 777 O O . SER A 1 99 ? 1.541 10.352 11.362 1.00 96.00 99 SER A O 1
ATOM 779 N N . THR A 1 100 ? 1.688 9.536 9.272 1.00 94.94 100 THR A N 1
ATOM 780 C CA . THR A 1 100 ? 3.149 9.597 9.154 1.00 94.94 100 THR A CA 1
ATOM 781 C C . THR A 1 100 ? 3.561 10.868 8.400 1.00 94.94 100 THR A C 1
ATOM 783 O O . THR A 1 100 ? 2.732 11.455 7.706 1.00 94.94 100 THR A O 1
ATOM 786 N N . PRO A 1 101 ? 4.832 11.306 8.483 1.00 94.00 101 PRO A N 1
ATOM 787 C CA . PRO A 1 101 ? 5.318 12.435 7.683 1.00 94.00 101 PRO A CA 1
ATOM 788 C C . PRO A 1 101 ? 5.195 12.229 6.165 1.00 94.00 101 PRO A C 1
ATOM 790 O O . PRO A 1 101 ? 5.092 13.202 5.427 1.00 94.00 101 PRO A O 1
ATOM 793 N N . ASP A 1 102 ? 5.180 10.974 5.704 1.00 92.69 102 ASP A N 1
ATOM 794 C CA . ASP A 1 102 ? 5.107 10.632 4.278 1.00 92.69 102 ASP A CA 1
ATOM 795 C C . ASP A 1 102 ? 3.749 10.983 3.649 1.00 92.69 102 ASP A C 1
ATOM 797 O O . ASP A 1 102 ? 3.631 11.010 2.427 1.00 92.69 102 ASP A O 1
ATOM 801 N N . ILE A 1 103 ? 2.732 11.290 4.465 1.00 93.62 103 ILE A N 1
ATOM 802 C CA . ILE A 1 103 ? 1.403 11.702 3.995 1.00 93.62 103 ILE A CA 1
ATOM 803 C C . ILE A 1 103 ? 1.436 12.967 3.123 1.00 93.62 103 ILE A C 1
ATOM 805 O O . ILE A 1 103 ? 0.545 13.158 2.304 1.00 93.62 103 ILE A O 1
ATOM 809 N N . GLU A 1 104 ? 2.465 13.805 3.283 1.00 93.25 104 GLU A N 1
ATOM 810 C CA . GLU A 1 104 ? 2.647 15.065 2.550 1.00 93.25 104 GLU A CA 1
ATOM 811 C C . GLU A 1 104 ? 3.344 14.876 1.190 1.00 93.25 104 GLU A C 1
ATOM 813 O O . GLU A 1 104 ? 3.494 15.830 0.430 1.00 93.25 104 GLU A O 1
ATOM 818 N N . LEU A 1 105 ? 3.824 13.669 0.871 1.00 94.69 105 LEU A N 1
ATOM 819 C CA . LEU A 1 105 ? 4.468 13.396 -0.413 1.00 94.69 105 LEU A CA 1
ATOM 820 C C . LEU A 1 105 ? 3.406 13.313 -1.511 1.00 94.69 105 LEU A C 1
ATOM 822 O O . LEU A 1 105 ? 2.442 12.574 -1.357 1.00 94.69 105 LEU A O 1
ATOM 826 N N . ASP A 1 106 ? 3.606 13.985 -2.648 1.00 95.88 106 ASP A N 1
ATOM 827 C CA . ASP A 1 106 ? 2.611 14.055 -3.737 1.00 95.88 106 ASP A CA 1
ATOM 828 C C . ASP A 1 106 ? 2.064 12.682 -4.160 1.00 95.88 106 ASP A C 1
ATOM 830 O O . ASP A 1 106 ? 0.856 12.513 -4.326 1.00 95.88 106 ASP A O 1
ATOM 834 N N . HIS A 1 107 ? 2.942 11.679 -4.268 1.00 94.88 107 HIS A N 1
ATOM 835 C CA . HIS A 1 107 ? 2.571 10.316 -4.663 1.00 94.88 107 HIS A CA 1
ATOM 836 C C . HIS A 1 107 ? 1.740 9.554 -3.619 1.00 94.88 107 HIS A C 1
ATOM 838 O O . HIS A 1 107 ? 1.221 8.482 -3.918 1.00 94.88 107 HIS A O 1
ATOM 844 N N . VAL A 1 108 ? 1.602 10.112 -2.416 1.00 96.88 108 VAL A N 1
ATOM 845 C CA . VAL A 1 108 ? 0.720 9.651 -1.341 1.00 96.88 108 VAL A CA 1
ATOM 846 C C . VAL A 1 108 ? -0.489 10.578 -1.219 1.00 96.88 108 VAL A C 1
ATOM 848 O O . VAL A 1 108 ? -1.622 10.106 -1.244 1.00 96.88 108 VAL A O 1
ATOM 851 N N . ALA A 1 109 ? -0.258 11.888 -1.113 1.00 96.69 109 ALA A N 1
ATOM 852 C CA . ALA A 1 109 ? -1.272 12.900 -0.843 1.00 96.69 109 ALA A CA 1
ATOM 853 C C . ALA A 1 109 ? -2.352 12.961 -1.930 1.00 96.69 109 ALA A C 1
ATOM 855 O O . ALA A 1 109 ? -3.539 13.023 -1.611 1.00 96.69 109 ALA A O 1
ATOM 856 N N . ILE A 1 110 ? -1.952 12.915 -3.208 1.00 97.12 110 ILE A N 1
ATOM 857 C CA . ILE A 1 110 ? -2.880 13.033 -4.339 1.00 97.12 110 ILE A CA 1
ATOM 858 C C . ILE A 1 110 ? -3.841 11.832 -4.390 1.00 97.12 110 ILE A C 1
ATOM 860 O O . ILE A 1 110 ? -5.048 12.071 -4.328 1.00 97.12 110 ILE A O 1
ATOM 864 N N . PRO A 1 111 ? -3.377 10.562 -4.411 1.00 97.94 111 PRO A N 1
ATOM 865 C CA . PRO A 1 111 ? -4.292 9.421 -4.353 1.00 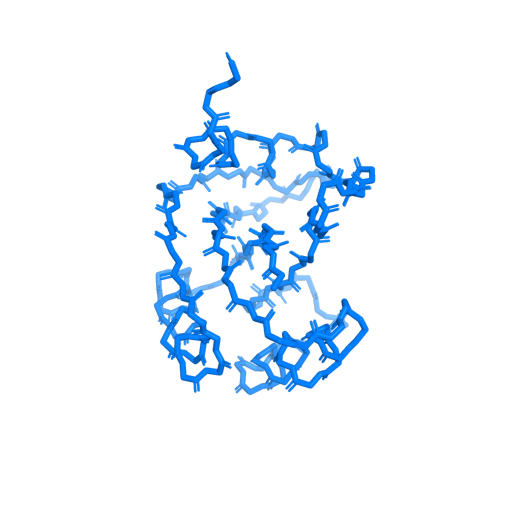97.94 111 PRO A CA 1
ATOM 866 C C . PRO A 1 111 ? -5.120 9.377 -3.060 1.00 97.94 111 PRO A C 1
ATOM 868 O O . PRO A 1 111 ? -6.296 9.017 -3.072 1.00 97.94 111 PRO A O 1
ATOM 871 N N . LEU A 1 112 ? -4.522 9.744 -1.922 1.00 97.12 112 LEU A N 1
ATOM 872 C CA . LEU A 1 112 ? -5.195 9.684 -0.625 1.00 97.12 112 LEU A CA 1
ATOM 873 C C . LEU A 1 112 ? -6.371 10.664 -0.525 1.00 97.12 112 LEU A C 1
ATOM 875 O O . LEU A 1 112 ? -7.406 10.315 0.046 1.00 97.12 112 LEU A O 1
ATOM 879 N N . ALA A 1 113 ? -6.240 11.860 -1.104 1.00 96.19 113 ALA A N 1
ATOM 880 C CA . ALA A 1 113 ? -7.285 12.882 -1.107 1.00 96.19 113 ALA A CA 1
ATOM 881 C C . ALA A 1 113 ? -8.590 12.425 -1.788 1.00 96.19 113 ALA A C 1
ATOM 883 O O . ALA A 1 113 ? -9.654 12.949 -1.466 1.00 96.19 113 ALA A O 1
ATOM 884 N N . GLU A 1 114 ? -8.535 11.439 -2.689 1.00 97.12 114 GLU A N 1
ATOM 885 C CA . GLU A 1 114 ? -9.717 10.906 -3.382 1.00 97.12 114 GLU A CA 1
ATOM 886 C C . GLU A 1 114 ? -10.597 10.027 -2.489 1.00 97.12 114 GLU A C 1
ATOM 888 O O . GLU A 1 114 ? -11.805 9.931 -2.702 1.00 97.12 114 GLU A O 1
ATOM 893 N N . ILE A 1 115 ? -9.990 9.364 -1.502 1.00 96.25 115 ILE A N 1
ATOM 894 C CA . ILE A 1 115 ? -10.664 8.369 -0.657 1.00 96.25 115 ILE A CA 1
ATOM 895 C C . ILE A 1 115 ? -10.809 8.810 0.796 1.00 96.25 115 ILE A C 1
ATOM 897 O O . ILE A 1 115 ? -11.512 8.158 1.571 1.00 96.25 115 ILE A O 1
ATOM 901 N N . MET A 1 116 ? -10.136 9.891 1.189 1.00 90.12 116 MET A N 1
ATOM 902 C CA . MET A 1 116 ? -10.314 10.465 2.510 1.00 90.12 116 MET A CA 1
ATOM 903 C C . MET A 1 116 ? -11.690 11.135 2.628 1.00 90.12 116 MET A C 1
ATOM 905 O O . MET A 1 116 ? -12.088 11.893 1.742 1.00 90.12 116 MET A O 1
ATOM 909 N N . PRO A 1 117 ? -12.416 10.918 3.739 1.00 82.19 117 PRO A N 1
ATOM 910 C CA . PRO A 1 117 ? -13.659 11.625 4.001 1.00 82.19 117 PRO A CA 1
ATOM 911 C C . PRO A 1 117 ? -13.431 13.139 3.976 1.00 82.19 117 PRO A C 1
ATOM 913 O O . PRO A 1 117 ? -12.571 13.653 4.696 1.00 82.19 117 PRO A O 1
ATOM 916 N N . SER A 1 118 ? -14.220 13.857 3.177 1.00 71.94 118 SER A N 1
ATOM 917 C CA . SER A 1 118 ? -14.297 15.315 3.272 1.00 71.94 118 SER A CA 1
ATOM 918 C C . SER A 1 118 ? -14.810 15.672 4.670 1.00 71.94 118 SER A C 1
ATOM 920 O O . SER A 1 118 ? -15.882 15.213 5.066 1.00 71.94 118 SER A O 1
ATOM 922 N N . SER A 1 119 ? -14.006 16.410 5.435 1.00 56.47 119 SER A N 1
ATOM 923 C CA . SER A 1 119 ? -14.399 16.930 6.753 1.00 56.47 119 SER A CA 1
ATOM 924 C C . SER A 1 119 ? -15.380 18.089 6.627 1.00 56.47 119 SER A C 1
ATOM 926 O O . SER A 1 119 ? -15.281 18.830 5.622 1.00 56.47 119 SER A O 1
#

Secondary structure (DSSP, 8-state):
-EEEEEEEESSSHHHHHHHHHHHHTTTSEEEEE---EEEE-TTS-SPEEEEEEEEEE-SS-HHHIIIIIIHHHHHHTT--TTSS--S-EEEEEEETTEE-GGGGSHHHHHHHHHHSPP-